Protein AF-A0AAX2F594-F1 (afdb_monomer_lite)

Radius of gyration: 16.47 Å; chains: 1; bounding box: 45×22×42 Å

Sequence (81 aa):
MKVQRYKCKEYDFDQQENIHFATSSRSYTHRFAKYVVDLLRGMTLQDVSNHLGVSWDIVKEIHSSYLEHHTALLLWMVWRI

InterPro domains:
  IPR032877 Transposase IS204/IS1001/IS1096/IS1165, helix-turn-helix domain [PF13542] (21-62)

Organism: NCBI:txid1236518

Secondary structure (DSSP, 8-state):
----EEEPSSSS-EEE--BTTB-TT-SS-HHHHHHHHHHHTTS-HHHHHHHHT--HHHHHHHHHHHHHHHHHHHHHHHTT-

pLDDT: mean 79.87, std 15.39, range [35.03, 95.25]

Structure (mmCIF, N/CA/C/O backbone):
data_AF-A0AAX2F594-F1
#
_entry.id   AF-A0AAX2F594-F1
#
loop_
_atom_site.group_PDB
_atom_site.id
_atom_site.type_symbol
_atom_site.label_atom_id
_atom_site.label_alt_id
_atom_site.label_comp_id
_atom_site.label_asym_id
_atom_site.label_entity_id
_atom_site.label_seq_id
_atom_site.pdbx_PDB_ins_code
_atom_site.Cartn_x
_atom_site.Cartn_y
_atom_site.Cartn_z
_atom_site.occupancy
_atom_site.B_iso_or_equiv
_atom_site.auth_seq_id
_atom_site.auth_comp_id
_atom_site.auth_asym_id
_atom_site.auth_atom_id
_atom_site.pdbx_PDB_model_num
ATOM 1 N N . MET A 1 1 ? -15.741 -9.872 7.820 1.00 62.97 1 MET A N 1
ATOM 2 C CA . MET A 1 1 ? -14.942 -9.894 9.066 1.00 62.97 1 MET A CA 1
ATOM 3 C C . MET A 1 1 ? -15.485 -8.797 9.968 1.00 62.97 1 MET A C 1
ATOM 5 O O . MET A 1 1 ? -15.648 -7.685 9.482 1.00 62.97 1 MET A O 1
ATOM 9 N N . LYS A 1 2 ? -15.874 -9.106 11.209 1.00 69.31 2 LYS A N 1
ATOM 10 C CA . LYS A 1 2 ? -16.439 -8.111 12.132 1.00 69.31 2 LYS A CA 1
ATOM 11 C C . LYS A 1 2 ? -15.286 -7.503 12.928 1.00 69.31 2 LYS A C 1
ATOM 13 O O . LYS A 1 2 ? -14.693 -8.206 13.735 1.00 69.31 2 LYS A O 1
ATOM 18 N N . VAL A 1 3 ? -14.941 -6.249 12.644 1.00 72.75 3 VAL A N 1
ATOM 19 C CA . VAL A 1 3 ? -13.914 -5.507 13.390 1.00 72.75 3 VAL A CA 1
ATOM 20 C C . VAL A 1 3 ? -14.605 -4.722 14.494 1.00 72.75 3 VAL A C 1
ATOM 22 O O . VAL A 1 3 ? -15.600 -4.045 14.223 1.00 72.75 3 VAL A O 1
ATOM 25 N N . GLN A 1 4 ? -14.111 -4.830 15.726 1.00 78.69 4 GLN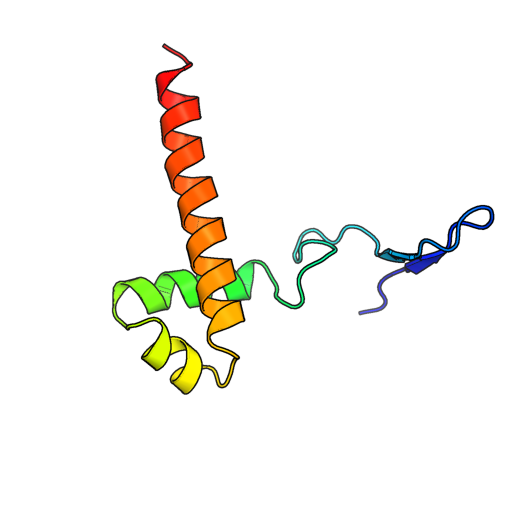 A N 1
ATOM 26 C CA . GLN A 1 4 ? -14.678 -4.087 16.844 1.00 78.69 4 GLN A CA 1
ATOM 27 C C . GLN A 1 4 ? -14.289 -2.606 16.746 1.00 78.69 4 GLN A C 1
ATOM 29 O O . GLN A 1 4 ? -13.159 -2.255 16.398 1.00 78.69 4 GLN A O 1
ATOM 34 N N . ARG A 1 5 ? -15.253 -1.728 17.035 1.00 80.62 5 ARG A N 1
ATOM 35 C CA . ARG A 1 5 ? -15.048 -0.280 17.141 1.00 80.62 5 ARG A CA 1
ATOM 36 C C . ARG A 1 5 ? -15.277 0.111 18.591 1.00 80.62 5 ARG A C 1
ATOM 38 O O . ARG A 1 5 ? -16.362 -0.114 19.124 1.00 80.62 5 ARG A O 1
ATOM 45 N N . TYR A 1 6 ? -14.251 0.660 19.219 1.00 81.44 6 TYR A N 1
ATOM 46 C CA . TYR A 1 6 ? -14.317 1.194 20.568 1.00 81.44 6 TYR A CA 1
ATOM 47 C C . TYR A 1 6 ? -14.745 2.655 20.480 1.00 81.44 6 TYR A C 1
ATOM 49 O O . TYR A 1 6 ? -14.100 3.437 19.788 1.00 81.44 6 TYR A O 1
ATOM 57 N N . LYS A 1 7 ? -15.819 3.025 21.178 1.00 80.81 7 LYS A N 1
ATOM 58 C CA . LYS A 1 7 ? -16.190 4.428 21.372 1.00 80.81 7 LYS A CA 1
ATOM 59 C C . LYS A 1 7 ? -15.781 4.843 22.777 1.00 80.81 7 LYS A C 1
ATOM 61 O O . LYS A 1 7 ? -16.214 4.215 23.748 1.00 80.81 7 LYS A O 1
ATOM 66 N N . CYS A 1 8 ? -14.942 5.868 22.897 1.00 77.06 8 CYS A N 1
ATOM 67 C CA . CYS A 1 8 ? -14.678 6.465 24.200 1.00 77.06 8 CYS A CA 1
ATOM 68 C C . CYS A 1 8 ? -15.970 7.124 24.716 1.00 77.06 8 CYS A C 1
ATOM 70 O O . CYS A 1 8 ? -16.694 7.769 23.962 1.00 77.06 8 CYS A O 1
ATOM 72 N N . LYS A 1 9 ? -16.313 6.913 25.993 1.00 77.69 9 LYS A N 1
ATOM 73 C CA . LYS A 1 9 ? -17.534 7.488 26.589 1.00 77.69 9 LYS A CA 1
ATOM 74 C C . LYS A 1 9 ? -17.356 8.946 27.025 1.00 77.69 9 LYS A C 1
ATOM 76 O O . LYS A 1 9 ? -18.349 9.653 27.133 1.00 77.69 9 LYS A O 1
ATOM 81 N N . GLU A 1 10 ? -16.120 9.371 27.279 1.00 79.31 10 GLU A N 1
ATOM 82 C CA . GLU A 1 10 ? -15.787 10.716 27.779 1.00 79.31 10 GLU A CA 1
ATOM 83 C C . GLU A 1 10 ? -15.316 11.671 26.674 1.00 79.31 10 GLU A C 1
ATOM 85 O O . GLU A 1 10 ? -15.463 12.883 26.800 1.00 79.31 10 GLU A O 1
ATOM 90 N N . TYR A 1 11 ? -14.802 11.131 25.568 1.00 71.69 11 TYR A N 1
ATOM 91 C CA . TYR A 1 11 ? -14.350 11.885 24.401 1.00 71.69 11 TYR A CA 1
ATOM 92 C C . TYR A 1 11 ? -15.048 11.335 23.158 1.00 71.69 11 TYR A C 1
ATOM 94 O O . TYR A 1 11 ? -15.198 10.121 23.041 1.00 71.69 11 TYR A O 1
ATOM 102 N N . ASP A 1 12 ? -15.441 12.189 22.209 1.00 73.31 12 ASP A N 1
ATOM 103 C CA . ASP A 1 12 ? -16.015 11.753 20.924 1.00 73.31 12 ASP A CA 1
ATOM 104 C C . ASP A 1 12 ? -14.911 11.239 19.984 1.00 73.31 12 ASP A C 1
ATOM 106 O O . ASP A 1 12 ? -14.639 11.781 18.916 1.00 73.31 12 ASP A O 1
ATOM 110 N N . PHE A 1 13 ? -14.202 10.215 20.451 1.00 72.25 13 PHE A N 1
ATOM 111 C CA . PHE A 1 13 ? -13.138 9.542 19.731 1.00 72.25 13 PHE A CA 1
ATOM 112 C C . PHE A 1 13 ? -13.515 8.074 19.547 1.00 72.25 13 PHE A C 1
ATOM 114 O O . PHE A 1 13 ? -13.660 7.319 20.515 1.00 72.25 13 PHE A O 1
ATOM 121 N N . ASP A 1 14 ? -13.671 7.685 18.284 1.00 76.94 14 ASP A N 1
ATOM 122 C CA . ASP A 1 14 ? -13.887 6.305 17.873 1.00 76.94 14 ASP A CA 1
ATOM 123 C C . ASP A 1 14 ? -12.549 5.685 17.463 1.00 76.94 14 ASP A C 1
ATOM 125 O O . ASP A 1 14 ? -11.896 6.144 16.525 1.00 76.94 14 ASP A O 1
ATOM 129 N N . GLN A 1 15 ? -12.156 4.604 18.132 1.00 73.94 15 GLN A N 1
ATOM 130 C CA . GLN A 1 15 ? -10.952 3.849 17.813 1.00 73.94 15 GLN A CA 1
ATOM 131 C C . GLN A 1 15 ? -11.316 2.494 17.210 1.00 73.94 15 GLN A C 1
ATOM 133 O O . GLN A 1 15 ? -12.076 1.709 17.782 1.00 73.94 15 GLN A O 1
ATOM 138 N N . GLN A 1 16 ? -10.744 2.191 16.050 1.00 74.56 16 GLN A N 1
ATOM 139 C CA . GLN A 1 16 ? -10.822 0.855 15.472 1.00 74.56 16 GLN A CA 1
ATOM 140 C C . GLN A 1 16 ? -9.806 -0.071 16.151 1.00 74.56 16 GLN A C 1
ATOM 142 O O . GLN A 1 16 ? -8.684 0.344 16.449 1.00 74.56 16 GLN A O 1
ATOM 147 N N . GLU A 1 17 ? -10.196 -1.323 16.402 1.00 74.25 17 GLU A N 1
ATOM 148 C CA . GLU A 1 17 ? -9.275 -2.350 16.893 1.00 74.25 17 GLU A CA 1
ATOM 149 C C . GLU A 1 17 ? -8.048 -2.467 15.980 1.00 74.25 17 GLU A C 1
ATOM 151 O O . GLU A 1 17 ? -8.169 -2.427 14.753 1.00 74.25 17 GLU A O 1
ATOM 156 N N . ASN A 1 18 ? -6.860 -2.587 16.581 1.00 74.12 18 ASN A N 1
ATOM 157 C CA . ASN A 1 18 ? -5.627 -2.746 15.823 1.00 74.12 18 ASN A CA 1
ATOM 158 C C . ASN A 1 18 ? -5.634 -4.116 15.139 1.00 74.12 18 ASN A C 1
ATOM 160 O O . ASN A 1 18 ? -5.613 -5.151 15.805 1.00 74.12 18 ASN A O 1
ATOM 164 N N . ILE A 1 19 ? -5.666 -4.115 13.809 1.00 79.75 19 ILE A N 1
ATOM 165 C CA . ILE A 1 19 ? -5.676 -5.337 13.021 1.00 79.75 19 ILE A CA 1
ATOM 166 C C . ILE A 1 19 ? -4.289 -5.557 12.431 1.00 79.75 19 ILE A C 1
ATOM 168 O O . ILE A 1 19 ? -3.785 -4.735 11.676 1.00 79.75 19 ILE A O 1
ATOM 172 N N . HIS A 1 20 ? -3.694 -6.722 12.680 1.00 76.00 20 HIS A N 1
ATOM 173 C CA . HIS A 1 20 ? -2.328 -7.020 12.232 1.00 76.00 20 HIS A CA 1
ATOM 174 C C . HIS A 1 20 ? -2.101 -6.940 10.708 1.00 76.00 20 HIS A C 1
ATOM 176 O O . HIS A 1 20 ? -0.955 -6.877 10.274 1.00 76.00 20 HIS A O 1
ATOM 182 N N . PHE A 1 21 ? -3.153 -6.969 9.880 1.00 77.06 21 PHE A N 1
ATOM 183 C CA . PHE A 1 21 ? -3.031 -6.894 8.417 1.00 77.06 21 PHE A CA 1
ATOM 184 C C . PHE A 1 21 ? -3.289 -5.496 7.822 1.00 77.06 21 PHE A C 1
ATOM 186 O O . PHE A 1 21 ? -3.078 -5.315 6.617 1.00 77.06 21 PHE A O 1
ATOM 193 N N . ALA A 1 22 ? -3.753 -4.527 8.617 1.00 79.81 22 ALA A N 1
ATOM 194 C CA . ALA A 1 22 ? -4.053 -3.170 8.168 1.00 79.81 22 ALA A CA 1
ATOM 195 C C . ALA A 1 22 ? -3.823 -2.152 9.292 1.00 79.81 22 ALA A C 1
ATOM 197 O O . ALA A 1 22 ? -4.357 -2.287 10.389 1.00 79.81 22 ALA A O 1
ATOM 198 N N . THR A 1 23 ? -3.071 -1.092 9.002 1.00 78.81 23 THR A N 1
ATOM 199 C CA . THR A 1 23 ? -2.874 0.015 9.944 1.00 78.81 23 THR A CA 1
ATOM 200 C C . THR A 1 23 ? -4.208 0.709 10.228 1.00 78.81 23 THR A C 1
ATOM 202 O O . THR A 1 23 ? -4.928 1.044 9.290 1.00 78.81 23 THR A O 1
ATOM 205 N N . SER A 1 24 ? -4.507 0.984 11.503 1.00 64.50 24 SER A N 1
ATOM 206 C CA . SER A 1 24 ? -5.809 1.466 12.013 1.00 64.50 24 SER A CA 1
ATOM 207 C C . SER A 1 24 ? -6.299 2.829 11.487 1.00 64.50 24 SER A C 1
ATOM 209 O O . SER A 1 24 ? -7.334 3.309 11.935 1.00 64.50 24 SER A O 1
ATOM 211 N N . SER A 1 25 ? -5.593 3.439 10.536 1.00 73.56 25 SER A N 1
ATOM 212 C CA . SER A 1 25 ? -5.936 4.733 9.927 1.00 73.56 25 SER A CA 1
ATOM 213 C C . SER A 1 25 ? -5.791 4.741 8.402 1.00 73.56 25 SER A C 1
ATOM 215 O O . SER A 1 25 ? -5.905 5.793 7.781 1.00 73.56 25 SER A O 1
ATOM 217 N N . ARG A 1 26 ? -5.504 3.588 7.785 1.00 79.75 26 ARG A N 1
ATOM 218 C CA . ARG A 1 26 ? -5.291 3.459 6.339 1.00 79.75 26 ARG A CA 1
ATOM 219 C C . ARG A 1 26 ? -6.376 2.584 5.731 1.00 79.75 26 ARG A C 1
ATOM 221 O O . ARG A 1 26 ? -6.691 1.516 6.247 1.00 79.75 26 ARG A O 1
ATOM 228 N N . SER A 1 27 ? -6.895 3.003 4.582 1.00 81.75 27 SER A N 1
ATOM 229 C CA . SER A 1 27 ? -7.930 2.265 3.842 1.00 81.75 27 SER A CA 1
ATOM 230 C C . SER A 1 27 ? -7.390 1.045 3.082 1.00 81.75 27 SER A C 1
ATOM 232 O O . SER A 1 27 ? -8.149 0.361 2.397 1.00 81.75 27 SER A O 1
ATOM 234 N N . TYR A 1 28 ? -6.085 0.769 3.170 1.00 86.56 28 TYR A N 1
ATOM 235 C CA . TYR A 1 28 ? -5.410 -0.313 2.459 1.00 86.56 28 TYR A CA 1
ATOM 236 C C . TYR A 1 28 ? -4.712 -1.292 3.408 1.00 86.56 28 TYR A C 1
ATOM 238 O O . TYR A 1 28 ? -4.282 -0.953 4.508 1.00 86.56 28 TYR A O 1
ATOM 246 N N . THR A 1 29 ? -4.576 -2.537 2.954 1.00 90.12 29 THR A N 1
ATOM 247 C CA . THR A 1 29 ? -3.902 -3.603 3.707 1.00 90.12 29 THR A CA 1
ATOM 248 C C . THR A 1 29 ? -2.393 -3.598 3.462 1.00 90.12 29 THR A C 1
ATOM 250 O O . THR A 1 29 ? -1.919 -3.129 2.425 1.00 90.12 29 THR A O 1
ATOM 253 N N . HIS A 1 30 ? -1.618 -4.205 4.365 1.00 88.81 30 HIS A N 1
ATOM 254 C CA . HIS A 1 30 ? -0.172 -4.380 4.174 1.00 88.81 30 HIS A CA 1
ATOM 255 C C . HIS A 1 30 ? 0.164 -5.178 2.906 1.00 88.81 30 HIS A C 1
ATOM 257 O O . HIS A 1 30 ? 1.146 -4.886 2.225 1.00 88.81 30 HIS A O 1
ATOM 263 N N . ARG A 1 31 ? -0.673 -6.164 2.548 1.00 90.81 31 ARG A N 1
ATOM 264 C CA . ARG A 1 31 ? -0.500 -6.949 1.317 1.00 90.81 31 ARG A CA 1
ATOM 265 C C . ARG A 1 31 ? -0.704 -6.092 0.070 1.00 90.81 31 ARG A C 1
ATOM 267 O O . ARG A 1 31 ? 0.061 -6.228 -0.879 1.00 90.81 31 ARG A O 1
ATOM 274 N N . PHE A 1 32 ? -1.700 -5.208 0.090 1.00 92.56 32 PHE A N 1
ATOM 275 C CA . PHE A 1 32 ? -1.919 -4.256 -0.995 1.00 92.56 32 PHE A CA 1
ATOM 276 C C . PHE A 1 32 ? -0.737 -3.293 -1.135 1.00 92.56 32 PHE A C 1
ATOM 278 O O . PHE A 1 32 ? -0.212 -3.134 -2.231 1.00 92.56 32 PHE A O 1
ATOM 285 N N . ALA A 1 33 ? -0.255 -2.730 -0.024 1.00 92.19 33 ALA A N 1
ATOM 286 C CA . ALA A 1 33 ? 0.913 -1.852 -0.033 1.00 92.19 33 ALA A CA 1
ATOM 287 C C . ALA A 1 33 ? 2.153 -2.542 -0.624 1.00 92.19 33 ALA A C 1
ATOM 289 O O . ALA A 1 33 ? 2.832 -1.972 -1.474 1.00 92.19 33 ALA A O 1
ATOM 290 N N . LYS A 1 34 ? 2.411 -3.801 -0.243 1.00 92.38 34 LYS A N 1
ATOM 291 C CA . LYS A 1 34 ? 3.502 -4.597 -0.818 1.00 92.38 34 LYS A CA 1
ATOM 292 C C . LYS A 1 34 ? 3.343 -4.794 -2.329 1.00 92.38 34 LYS A C 1
ATOM 294 O O . LYS A 1 34 ? 4.309 -4.617 -3.059 1.00 92.38 34 LYS A O 1
ATOM 299 N N . TYR A 1 35 ? 2.133 -5.106 -2.790 1.00 94.94 35 TYR A N 1
ATOM 300 C CA . TYR A 1 35 ? 1.853 -5.278 -4.216 1.00 94.94 35 TYR A CA 1
ATOM 301 C C . TYR A 1 35 ? 2.101 -3.991 -5.017 1.00 94.94 35 TYR A C 1
ATOM 303 O O . TYR A 1 35 ? 2.741 -4.030 -6.063 1.00 94.94 35 TYR A O 1
ATOM 311 N N . VAL A 1 36 ? 1.670 -2.842 -4.489 1.00 94.50 36 VAL A N 1
ATOM 312 C CA . VAL A 1 36 ? 1.942 -1.525 -5.085 1.00 94.50 36 VAL A CA 1
ATOM 313 C C . VAL A 1 36 ? 3.447 -1.260 -5.180 1.00 94.50 36 VAL A C 1
ATOM 315 O O . VAL A 1 36 ? 3.925 -0.856 -6.234 1.00 94.50 36 VAL A O 1
ATOM 318 N N . VAL A 1 37 ? 4.209 -1.527 -4.116 1.00 93.50 37 VAL A N 1
ATOM 319 C CA . VAL A 1 37 ? 5.673 -1.352 -4.116 1.00 93.50 37 VAL A CA 1
ATOM 320 C C . VAL A 1 37 ? 6.355 -2.249 -5.149 1.00 93.50 37 VAL A C 1
ATOM 322 O O . VAL A 1 37 ? 7.267 -1.795 -5.837 1.00 93.50 37 VAL A O 1
ATOM 325 N N . ASP A 1 38 ? 5.918 -3.502 -5.286 1.00 94.12 38 ASP A N 1
ATOM 326 C CA . ASP A 1 38 ? 6.476 -4.421 -6.280 1.00 94.12 38 ASP A CA 1
ATOM 327 C C . ASP A 1 38 ? 6.211 -3.931 -7.718 1.00 94.12 38 ASP A C 1
ATOM 329 O O . ASP A 1 38 ? 7.107 -4.016 -8.558 1.00 94.12 38 ASP A O 1
ATOM 333 N N . LEU A 1 39 ? 5.040 -3.342 -7.994 1.00 94.62 39 LEU A N 1
ATOM 334 C CA . LEU A 1 39 ? 4.724 -2.736 -9.296 1.00 94.62 39 LEU A CA 1
ATOM 335 C C . LEU A 1 39 ? 5.548 -1.472 -9.580 1.00 94.62 39 LEU A C 1
ATOM 337 O O . LEU A 1 39 ? 6.022 -1.280 -10.700 1.00 94.62 39 LEU A O 1
ATOM 341 N N . LEU A 1 40 ? 5.780 -0.635 -8.566 1.00 92.50 40 LEU A N 1
ATOM 342 C CA . LEU A 1 40 ? 6.570 0.596 -8.699 1.00 92.50 40 LEU A CA 1
ATOM 343 C C . LEU A 1 40 ? 8.050 0.347 -9.034 1.00 92.50 40 LEU A C 1
ATOM 345 O O . LEU A 1 40 ? 8.753 1.277 -9.416 1.00 92.50 40 LEU A O 1
ATOM 349 N N . ARG A 1 41 ? 8.531 -0.901 -8.953 1.00 90.38 41 ARG A N 1
ATOM 350 C CA . ARG A 1 41 ? 9.867 -1.279 -9.447 1.00 90.38 41 ARG A CA 1
ATOM 351 C C . ARG A 1 41 ? 9.976 -1.271 -10.974 1.00 90.38 41 ARG A C 1
ATOM 353 O O . ARG A 1 41 ? 11.092 -1.231 -11.481 1.00 90.38 41 ARG A O 1
ATOM 360 N N . GLY A 1 42 ? 8.854 -1.339 -11.694 1.00 92.25 42 GLY A N 1
ATOM 361 C CA . GLY A 1 42 ? 8.827 -1.410 -13.160 1.00 92.25 42 GLY A CA 1
ATOM 362 C C . GLY A 1 42 ? 7.818 -0.484 -13.841 1.00 92.25 42 GLY A C 1
ATOM 363 O O . GLY A 1 42 ? 7.774 -0.452 -15.067 1.00 92.25 42 GLY A O 1
ATOM 364 N N . MET A 1 43 ? 7.009 0.257 -13.082 1.00 92.31 43 MET A N 1
ATOM 365 C CA . MET A 1 43 ? 5.961 1.148 -13.590 1.00 92.31 43 MET A CA 1
ATOM 366 C C . MET A 1 43 ? 6.001 2.499 -12.869 1.00 92.31 43 MET A C 1
ATOM 368 O O . MET A 1 43 ? 6.457 2.590 -11.728 1.00 92.31 43 MET A O 1
ATOM 372 N N . THR A 1 44 ? 5.499 3.559 -13.509 1.00 92.69 44 THR A N 1
ATOM 373 C CA . THR A 1 44 ? 5.400 4.876 -12.862 1.00 92.69 44 THR A CA 1
ATOM 374 C C . THR A 1 44 ? 4.243 4.922 -11.859 1.00 92.69 44 THR A C 1
ATOM 376 O O . THR A 1 44 ? 3.302 4.132 -11.936 1.00 92.69 44 THR A O 1
ATOM 379 N N . LEU A 1 45 ? 4.261 5.894 -10.936 1.00 88.94 45 LEU A N 1
ATOM 380 C CA . LEU A 1 45 ? 3.152 6.116 -9.993 1.00 88.94 45 LEU A CA 1
ATOM 381 C C . LEU A 1 45 ? 1.796 6.266 -10.707 1.00 88.94 45 LEU A C 1
ATOM 383 O O . LEU A 1 45 ? 0.785 5.784 -10.200 1.00 88.94 45 LEU A O 1
ATOM 387 N N . GLN A 1 46 ? 1.778 6.932 -11.867 1.00 92.38 46 GLN A N 1
ATOM 388 C CA . GLN A 1 46 ? 0.559 7.167 -12.640 1.00 92.38 46 GLN A CA 1
ATOM 389 C C . GLN A 1 46 ? 0.078 5.895 -13.350 1.00 92.38 46 GLN A C 1
ATOM 391 O O . GLN A 1 46 ? -1.119 5.601 -13.354 1.00 92.38 46 GLN A O 1
ATOM 396 N N . ASP A 1 47 ? 0.998 5.098 -13.894 1.00 92.69 47 ASP A N 1
ATOM 397 C CA . ASP A 1 47 ? 0.638 3.828 -14.526 1.00 92.69 47 ASP A CA 1
ATOM 398 C C . ASP A 1 47 ? 0.096 2.834 -13.499 1.00 92.69 47 ASP A C 1
ATOM 400 O O . ASP A 1 47 ? -0.893 2.156 -13.763 1.00 92.69 47 ASP A O 1
ATOM 404 N N . VAL A 1 48 ? 0.681 2.794 -12.297 1.00 94.81 48 VAL A N 1
ATOM 405 C CA . VAL A 1 48 ? 0.186 1.956 -11.196 1.00 94.81 48 VAL A CA 1
ATOM 406 C C . VAL A 1 48 ? -1.192 2.418 -10.725 1.00 94.81 48 VAL A C 1
ATOM 408 O O . VAL A 1 48 ? -2.069 1.578 -10.523 1.00 94.81 48 VAL A O 1
ATOM 411 N N . SER A 1 49 ? -1.429 3.731 -10.594 1.00 95.06 49 SER A N 1
ATOM 412 C CA . SER A 1 49 ? -2.762 4.240 -10.238 1.00 95.06 49 SER A CA 1
ATOM 413 C C . SER A 1 49 ? -3.813 3.877 -11.285 1.00 95.06 49 SER A C 1
ATOM 415 O O . SER A 1 49 ? -4.895 3.413 -10.929 1.00 95.06 49 SER A O 1
ATOM 417 N N . ASN A 1 50 ? -3.470 4.005 -12.570 1.00 95.25 50 ASN A N 1
ATOM 418 C CA . ASN A 1 50 ? -4.363 3.665 -13.675 1.00 95.25 50 ASN A CA 1
ATOM 419 C C . ASN A 1 50 ? -4.618 2.153 -13.756 1.00 95.25 50 ASN A C 1
ATOM 421 O O . ASN A 1 50 ? -5.754 1.732 -13.953 1.00 95.25 50 ASN A O 1
ATOM 425 N N . HIS A 1 51 ? -3.581 1.335 -13.560 1.00 94.19 51 HIS A N 1
ATOM 426 C CA . HIS A 1 51 ? -3.671 -0.124 -13.588 1.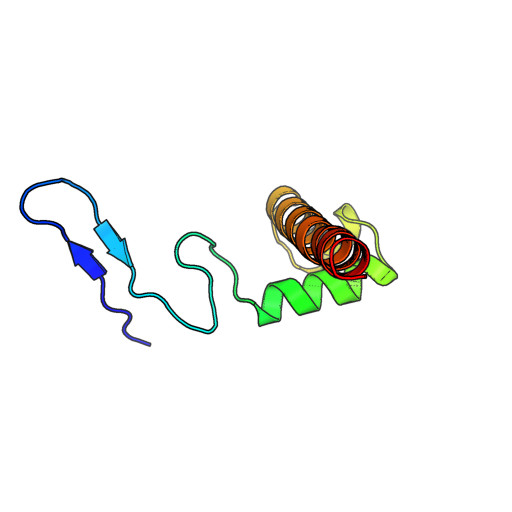00 94.19 51 HIS A CA 1
ATOM 427 C C . HIS A 1 51 ? -4.545 -0.680 -12.457 1.00 94.19 51 HIS A C 1
ATOM 429 O O . HIS A 1 51 ? -5.318 -1.611 -12.670 1.00 94.19 51 HIS A O 1
ATOM 435 N N . LEU A 1 52 ? -4.432 -0.109 -11.255 1.00 93.88 52 LEU A N 1
ATOM 436 C CA . LEU A 1 52 ? -5.170 -0.559 -10.073 1.00 93.88 52 LEU A CA 1
ATOM 437 C C . LEU A 1 52 ? -6.520 0.151 -9.890 1.00 93.88 52 LEU A C 1
ATOM 439 O O . LEU A 1 52 ? -7.294 -0.248 -9.023 1.00 93.88 52 LEU A O 1
ATOM 443 N N . GLY A 1 53 ? -6.798 1.202 -10.668 1.00 94.12 53 GLY A N 1
ATOM 444 C CA . GLY A 1 53 ? -8.004 2.021 -10.527 1.00 94.12 53 GLY A CA 1
ATOM 445 C C . GLY A 1 53 ? -8.091 2.747 -9.180 1.00 94.12 53 GLY A C 1
ATOM 446 O O . GLY A 1 53 ? -9.186 2.970 -8.670 1.00 94.12 53 GLY A O 1
ATOM 447 N N . VAL A 1 54 ? -6.947 3.079 -8.575 1.00 92.44 54 VAL A N 1
ATOM 448 C CA . VAL A 1 54 ? -6.868 3.769 -7.278 1.00 92.44 54 VAL A CA 1
ATOM 449 C C . VAL A 1 54 ? -6.345 5.185 -7.454 1.00 92.44 54 VAL A C 1
ATOM 451 O O . VAL A 1 54 ? -5.595 5.469 -8.384 1.00 92.44 54 VAL A O 1
ATOM 454 N N . SER A 1 55 ? -6.698 6.079 -6.533 1.00 92.25 55 SER A N 1
ATOM 455 C CA . SER A 1 55 ? -6.192 7.450 -6.554 1.00 92.25 55 SER A CA 1
ATOM 456 C C . SER A 1 55 ? -4.668 7.476 -6.485 1.00 92.25 55 SER A C 1
ATOM 458 O O . SER A 1 55 ? -4.053 6.798 -5.658 1.00 92.25 55 SER A O 1
ATOM 460 N N . TRP A 1 56 ? -4.062 8.322 -7.314 1.00 91.25 56 TRP A N 1
ATOM 461 C CA . TRP A 1 56 ? -2.616 8.523 -7.349 1.00 91.25 56 TRP A CA 1
ATOM 462 C C . TRP A 1 56 ? -2.026 8.902 -5.980 1.00 91.25 56 TRP A C 1
ATOM 464 O O . TRP A 1 56 ? -0.933 8.455 -5.636 1.00 91.25 56 TRP A O 1
ATOM 474 N N . ASP A 1 57 ? -2.768 9.642 -5.150 1.00 90.06 57 ASP A N 1
ATOM 475 C CA . ASP A 1 57 ? -2.330 9.997 -3.796 1.00 90.06 57 ASP A CA 1
ATOM 476 C C . ASP A 1 57 ? -2.177 8.794 -2.862 1.00 90.06 57 ASP A C 1
ATOM 478 O O . ASP A 1 57 ? -1.247 8.776 -2.062 1.00 90.06 57 ASP A O 1
ATOM 482 N N . ILE A 1 58 ? -3.005 7.753 -3.009 1.00 90.00 58 ILE A N 1
ATOM 483 C CA . ILE A 1 58 ? -2.865 6.511 -2.229 1.00 90.00 58 ILE A CA 1
ATOM 484 C C . ILE A 1 58 ? -1.572 5.794 -2.629 1.00 90.00 58 ILE A C 1
ATOM 486 O O . ILE A 1 58 ? -0.812 5.344 -1.772 1.00 90.00 58 ILE A O 1
ATOM 490 N N . VAL A 1 59 ? -1.294 5.713 -3.934 1.00 92.75 59 VAL A N 1
ATOM 491 C CA . VAL A 1 59 ? -0.062 5.098 -4.458 1.00 92.75 59 VAL A CA 1
ATOM 492 C C . VAL A 1 59 ? 1.166 5.861 -3.958 1.00 92.75 59 VAL A C 1
ATOM 494 O O . VAL A 1 59 ? 2.136 5.252 -3.506 1.00 92.75 59 VAL A O 1
ATOM 497 N N . LYS A 1 60 ? 1.104 7.196 -3.980 1.00 90.44 60 LYS A N 1
ATOM 498 C CA . LYS A 1 60 ? 2.160 8.064 -3.460 1.00 90.44 60 LYS A CA 1
ATOM 499 C C . LYS A 1 60 ? 2.367 7.877 -1.956 1.00 90.44 60 LYS A C 1
ATOM 501 O O . LYS A 1 60 ? 3.509 7.745 -1.531 1.00 90.44 60 LYS A O 1
ATOM 506 N N . GLU A 1 61 ? 1.300 7.832 -1.159 1.00 91.50 61 GLU A N 1
ATOM 507 C CA . GLU A 1 61 ? 1.386 7.614 0.292 1.00 91.50 61 GLU A CA 1
ATOM 508 C C . GLU A 1 61 ? 2.070 6.278 0.617 1.00 91.50 61 GLU A C 1
ATOM 510 O O . GLU A 1 61 ? 2.977 6.228 1.451 1.00 91.50 61 GLU A O 1
ATOM 515 N N . ILE A 1 62 ? 1.687 5.204 -0.084 1.00 91.19 62 ILE A N 1
ATOM 516 C CA . ILE A 1 62 ? 2.302 3.879 0.062 1.00 91.19 62 ILE A CA 1
ATOM 517 C C . ILE A 1 62 ? 3.797 3.939 -0.266 1.00 91.19 62 ILE A C 1
ATOM 519 O O . ILE A 1 62 ? 4.615 3.407 0.487 1.00 91.19 62 ILE A O 1
ATOM 523 N N . HIS A 1 63 ? 4.156 4.596 -1.370 1.00 90.44 63 HIS A N 1
AT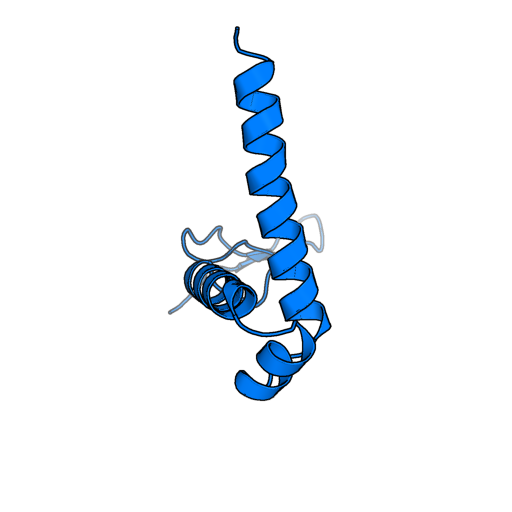OM 524 C CA . HIS A 1 63 ? 5.544 4.734 -1.794 1.00 90.44 63 HIS A CA 1
ATOM 525 C C . HIS A 1 63 ? 6.382 5.529 -0.781 1.00 90.44 63 HIS A C 1
ATOM 527 O O . HIS A 1 63 ? 7.456 5.074 -0.389 1.00 90.44 63 HIS A O 1
ATOM 533 N N . SER A 1 64 ? 5.879 6.670 -0.297 1.00 88.88 64 SER A N 1
ATOM 534 C CA . SER A 1 64 ? 6.550 7.472 0.734 1.00 88.88 64 SER A CA 1
ATOM 535 C C . SER A 1 64 ? 6.739 6.684 2.029 1.00 88.88 64 SER A C 1
ATOM 537 O O . SER A 1 64 ? 7.848 6.625 2.551 1.00 88.88 64 SER A O 1
ATOM 539 N N . SER A 1 65 ? 5.696 5.995 2.503 1.00 87.81 65 SER A N 1
ATOM 540 C CA . SER A 1 65 ? 5.778 5.163 3.709 1.00 87.81 65 SER A CA 1
ATOM 541 C C . SER A 1 65 ? 6.798 4.029 3.551 1.00 87.81 65 SER A C 1
ATOM 543 O O . SER A 1 65 ? 7.534 3.731 4.489 1.00 87.81 65 SER A O 1
ATOM 545 N N . TYR A 1 66 ? 6.885 3.405 2.371 1.00 87.50 66 TYR A N 1
ATOM 546 C CA . TYR A 1 66 ? 7.892 2.379 2.091 1.00 87.50 66 TYR A CA 1
ATOM 547 C C . TYR A 1 66 ? 9.319 2.941 2.136 1.00 87.50 66 TYR A C 1
ATOM 549 O O . TYR A 1 66 ? 10.198 2.322 2.738 1.00 87.50 66 TYR A O 1
ATOM 557 N N . LEU A 1 67 ? 9.550 4.115 1.541 1.00 85.19 67 LEU A N 1
ATOM 558 C CA . LEU A 1 67 ? 10.852 4.779 1.572 1.00 85.19 67 LEU A CA 1
ATOM 559 C C . LEU A 1 67 ? 11.253 5.190 2.986 1.00 85.19 67 LEU A C 1
ATOM 561 O O . LEU A 1 67 ? 12.401 4.971 3.360 1.00 85.19 67 LEU A O 1
ATOM 565 N N . GLU A 1 68 ? 10.334 5.726 3.788 1.00 83.56 68 GLU A N 1
ATOM 566 C CA . GLU A 1 68 ? 10.594 6.046 5.195 1.00 83.56 68 GLU A CA 1
ATOM 567 C C . GLU A 1 68 ? 11.017 4.802 5.972 1.00 83.56 68 GLU A C 1
ATOM 569 O O . GLU A 1 68 ? 12.043 4.822 6.639 1.00 83.56 68 GLU A O 1
ATOM 574 N N . HIS A 1 69 ? 10.305 3.681 5.832 1.00 78.75 69 HIS A N 1
ATOM 575 C CA . HIS A 1 69 ? 10.703 2.438 6.492 1.00 78.75 69 HIS A CA 1
ATOM 576 C C . HIS A 1 69 ? 12.049 1.904 5.983 1.00 78.75 69 HIS A C 1
ATOM 578 O O . HIS A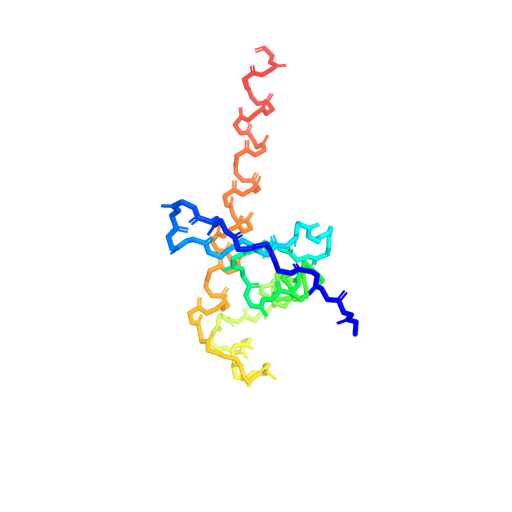 1 69 ? 12.862 1.446 6.782 1.00 78.75 69 HIS A O 1
ATOM 584 N N . HIS A 1 70 ? 12.316 1.975 4.678 1.00 74.75 70 HIS A N 1
ATOM 585 C CA . HIS A 1 70 ? 13.562 1.476 4.093 1.00 74.75 70 HIS A CA 1
ATOM 586 C C . HIS A 1 70 ? 14.780 2.340 4.466 1.00 74.75 70 HIS A C 1
ATOM 588 O O . HIS A 1 70 ? 15.849 1.816 4.772 1.00 74.75 70 HIS A O 1
ATOM 594 N N . THR A 1 71 ? 14.621 3.663 4.487 1.00 60.78 71 THR A N 1
ATOM 595 C CA . THR A 1 71 ? 15.685 4.619 4.838 1.00 60.78 71 THR A CA 1
ATOM 596 C C . THR A 1 71 ? 15.882 4.739 6.349 1.00 60.78 71 THR A C 1
ATOM 598 O O . THR A 1 71 ? 17.021 4.802 6.812 1.00 60.78 71 THR A O 1
ATOM 601 N N . ALA A 1 72 ? 14.809 4.669 7.143 1.00 57.09 72 ALA A N 1
ATOM 602 C CA . ALA A 1 72 ? 14.901 4.608 8.599 1.00 57.09 72 ALA A CA 1
ATOM 603 C C . ALA A 1 72 ? 15.593 3.325 9.076 1.00 57.09 72 ALA A C 1
ATOM 605 O O . ALA A 1 72 ? 16.300 3.366 10.079 1.00 57.09 72 ALA A O 1
ATOM 606 N N . LEU A 1 73 ? 15.457 2.207 8.347 1.00 54.16 73 LEU A N 1
ATOM 607 C CA . LEU A 1 73 ? 16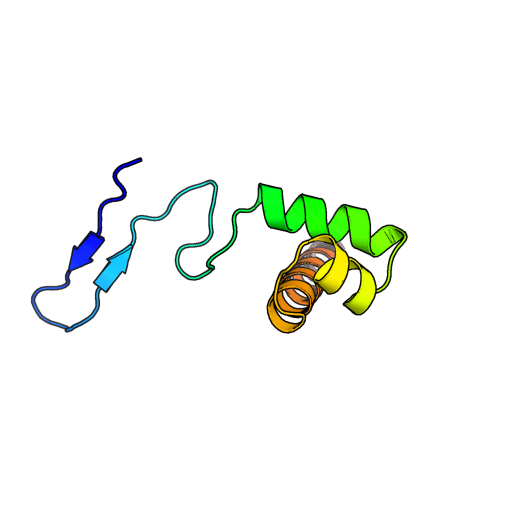.207 0.977 8.623 1.00 54.16 73 LEU A CA 1
ATOM 608 C C . LEU A 1 73 ? 17.721 1.155 8.425 1.00 54.16 73 LEU A C 1
ATOM 610 O O . LEU A 1 73 ? 18.493 0.611 9.212 1.00 54.16 73 LEU A O 1
ATOM 614 N N . LEU A 1 74 ? 18.154 1.947 7.438 1.00 51.53 74 LEU A N 1
ATOM 615 C CA . LEU A 1 74 ? 19.573 2.276 7.250 1.00 51.53 74 LEU A CA 1
ATOM 616 C C . LEU A 1 74 ? 20.099 3.179 8.373 1.00 51.53 74 LEU A C 1
ATOM 618 O O . LEU A 1 74 ? 21.173 2.918 8.904 1.00 51.53 74 LEU A O 1
ATOM 622 N N . LEU A 1 75 ? 19.325 4.181 8.801 1.00 49.19 75 LEU A N 1
ATOM 623 C CA . LEU A 1 75 ? 19.669 5.017 9.959 1.00 49.19 75 LEU A CA 1
ATOM 624 C C . LEU A 1 75 ? 19.735 4.205 11.265 1.00 49.19 75 LEU A C 1
ATOM 626 O O . LEU A 1 75 ? 20.674 4.376 12.035 1.00 49.19 75 LEU A O 1
ATOM 630 N N . TRP A 1 76 ? 18.806 3.271 11.486 1.00 43.03 76 TRP A N 1
ATOM 631 C CA . TRP A 1 76 ? 18.826 2.355 12.635 1.00 43.03 76 TRP A CA 1
ATOM 632 C C . TRP A 1 76 ? 20.005 1.377 12.620 1.00 43.03 76 TRP A C 1
ATOM 634 O O . TRP A 1 76 ? 20.538 1.054 13.678 1.00 43.03 76 TRP A O 1
ATOM 644 N N . MET A 1 77 ? 20.415 0.890 11.445 1.00 40.41 77 MET A N 1
ATOM 645 C CA . MET A 1 77 ? 21.589 0.020 11.315 1.00 40.41 77 MET A CA 1
ATOM 646 C C . MET A 1 77 ? 22.906 0.782 11.505 1.00 40.41 77 MET A C 1
ATOM 648 O O . MET A 1 77 ? 23.823 0.246 12.118 1.00 40.41 77 MET A O 1
ATOM 652 N N . VAL A 1 78 ? 22.997 2.029 11.029 1.00 48.53 78 VAL A N 1
ATOM 653 C CA . VAL A 1 78 ? 24.205 2.865 11.157 1.00 48.53 78 VAL A CA 1
ATOM 654 C C . VAL A 1 78 ? 24.393 3.403 12.580 1.00 48.53 78 VAL A C 1
ATOM 656 O O . VAL A 1 78 ? 25.524 3.575 13.011 1.00 48.53 78 VAL A O 1
ATOM 659 N N . TRP A 1 79 ? 23.319 3.602 13.351 1.00 38.53 79 TRP A N 1
ATOM 660 C CA . TRP A 1 79 ? 23.395 4.022 14.762 1.00 38.53 79 TRP A CA 1
ATOM 661 C C . TRP A 1 79 ? 23.550 2.859 15.760 1.00 38.53 79 TRP A C 1
ATOM 663 O O . TRP A 1 79 ? 23.378 3.036 16.967 1.00 38.53 79 TRP A O 1
ATOM 673 N N . ARG A 1 80 ? 23.849 1.653 15.262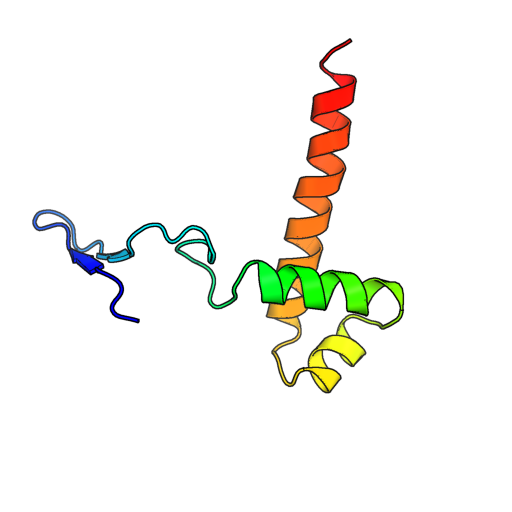 1.00 35.03 80 ARG A N 1
ATOM 674 C CA . ARG A 1 80 ? 24.068 0.443 16.067 1.00 35.03 80 ARG A CA 1
ATOM 675 C C . ARG A 1 80 ? 25.406 -0.238 15.754 1.00 35.03 80 ARG A C 1
ATOM 677 O O . ARG A 1 80 ? 25.480 -1.468 15.779 1.00 35.03 80 ARG A O 1
ATOM 684 N N . ILE A 1 81 ? 26.428 0.574 15.469 1.00 43.34 81 ILE A N 1
ATOM 685 C CA . ILE A 1 81 ? 27.869 0.270 15.515 1.00 43.34 81 ILE A CA 1
ATOM 686 C C . ILE A 1 81 ? 28.552 1.405 16.275 1.00 43.34 81 ILE A C 1
ATOM 688 O O . ILE A 1 81 ? 28.201 2.573 15.999 1.00 43.34 81 ILE A O 1
#

Foldseek 3Di:
DDWDWDQDPVDRDIWTPQDPQDGRPDPDGPVVLVVLVVVVVPDPLVVSCVVVVHDSVSSVVSVVVVCCVVVVVVVVVVVPD